Protein AF-A0A9J5WKT6-F1 (afdb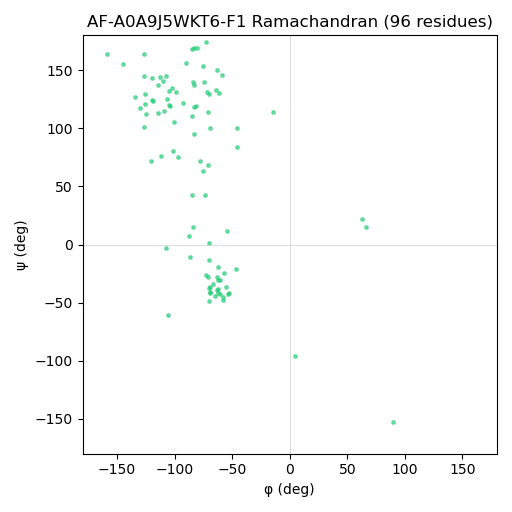_monomer)

Mean predicted aligned error: 12.15 Å

Sequence (98 aa):
MIRGKPSAEYRQMPRYIYMLNIVYPNSYIRMQKTEEDEFMYVFVALRPLIRGFDYCRPIVVVDGAHLGGAYKGTFVSASTLDEAEYLWKLQKEQKHPK

Structure (mmCIF, N/CA/C/O backbone):
data_AF-A0A9J5WKT6-F1
#
_entry.id   AF-A0A9J5WKT6-F1
#
loop_
_atom_site.group_PDB
_atom_site.id
_atom_site.type_symbol
_atom_site.label_atom_id
_atom_site.label_alt_id
_atom_site.label_comp_id
_atom_site.label_asym_id
_atom_site.label_entity_id
_atom_site.label_seq_id
_atom_site.pdbx_PDB_ins_code
_atom_site.Cartn_x
_atom_site.Cartn_y
_atom_site.Cartn_z
_atom_site.occupancy
_atom_site.B_iso_or_equiv
_atom_site.auth_seq_id
_atom_site.auth_comp_id
_atom_site.auth_asym_id
_atom_site.auth_atom_id
_atom_site.pdbx_PDB_model_num
ATOM 1 N N . MET A 1 1 ? -2.170 24.246 17.075 1.00 40.56 1 MET A N 1
ATOM 2 C CA . MET A 1 1 ? -2.824 22.979 17.469 1.00 40.56 1 MET A CA 1
ATOM 3 C C . MET A 1 1 ? -4.155 22.911 16.732 1.00 40.56 1 MET A C 1
ATOM 5 O O . MET A 1 1 ? -5.045 23.685 17.062 1.00 40.56 1 MET A O 1
ATOM 9 N N . ILE A 1 2 ? -4.262 22.111 15.666 1.00 39.69 2 ILE A N 1
ATOM 10 C CA . ILE A 1 2 ? -5.523 21.973 14.921 1.00 39.69 2 ILE A CA 1
ATOM 11 C C . ILE A 1 2 ? -6.483 21.179 15.817 1.00 39.69 2 ILE A C 1
ATOM 13 O O . ILE A 1 2 ? -6.201 20.043 16.180 1.00 39.69 2 ILE A O 1
ATOM 17 N N . ARG A 1 3 ? -7.567 21.822 16.266 1.00 46.31 3 ARG A N 1
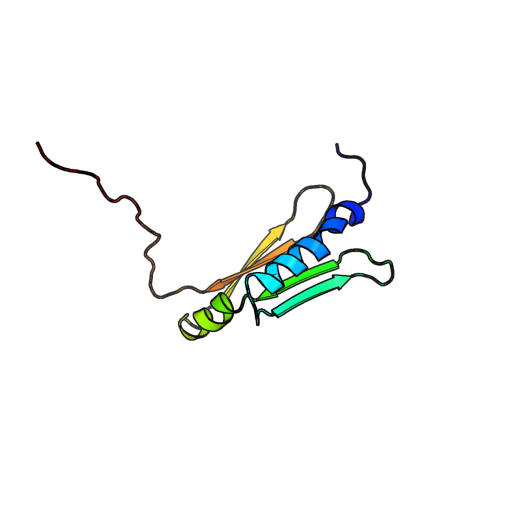ATOM 18 C CA . ARG A 1 3 ? -8.620 21.194 17.076 1.00 46.31 3 ARG A CA 1
ATOM 19 C C . ARG A 1 3 ? -9.593 20.476 16.140 1.00 46.31 3 ARG A C 1
ATOM 21 O O . ARG A 1 3 ? -10.521 21.094 15.631 1.00 46.31 3 ARG A O 1
ATOM 28 N N . GLY A 1 4 ? -9.380 19.182 15.929 1.00 53.47 4 GLY A N 1
ATOM 29 C CA . GLY A 1 4 ? -10.306 18.280 15.244 1.00 53.47 4 GLY A CA 1
ATOM 30 C C . GLY A 1 4 ? -10.254 16.892 15.879 1.00 53.47 4 GLY A C 1
ATOM 31 O O . GLY A 1 4 ? -9.260 16.545 16.513 1.00 53.47 4 GLY A O 1
ATOM 32 N N . LYS A 1 5 ? -11.329 16.103 15.755 1.00 59.59 5 LYS A N 1
ATOM 33 C CA . LYS A 1 5 ? -11.273 14.676 16.106 1.00 59.59 5 LYS A CA 1
ATOM 34 C C . LYS A 1 5 ? -10.291 13.984 15.166 1.00 59.59 5 LYS A C 1
ATOM 36 O O . LYS A 1 5 ? -10.508 14.163 13.967 1.00 59.59 5 LYS A O 1
ATOM 41 N N . PRO A 1 6 ? -9.371 13.144 15.689 1.00 59.69 6 PRO A N 1
ATOM 42 C CA . PRO A 1 6 ? -8.745 12.013 15.035 1.00 59.69 6 PRO A CA 1
ATOM 43 C C . PRO A 1 6 ? -9.134 11.855 13.581 1.00 59.69 6 PRO A C 1
ATOM 45 O O . PRO A 1 6 ? -8.713 12.582 12.682 1.00 59.69 6 PRO A O 1
ATOM 48 N N . SER A 1 7 ? -10.134 10.982 13.469 1.00 61.03 7 SER A N 1
ATOM 49 C CA . SER A 1 7 ? -10.843 10.453 12.311 1.00 61.03 7 SER A CA 1
ATOM 50 C C . SER A 1 7 ? -11.296 11.464 11.252 1.00 61.03 7 SER A C 1
ATOM 52 O O . SER A 1 7 ? -11.496 11.079 10.100 1.00 61.03 7 SER A O 1
ATOM 54 N N . ALA A 1 8 ? -11.425 12.756 11.567 1.00 64.69 8 ALA A N 1
ATOM 55 C CA . ALA A 1 8 ? -11.855 13.757 10.593 1.00 64.69 8 ALA A CA 1
ATOM 56 C C . ALA A 1 8 ? -10.789 14.058 9.524 1.00 64.69 8 ALA A C 1
ATOM 58 O O . ALA A 1 8 ? -11.149 14.420 8.402 1.00 64.69 8 ALA A O 1
ATOM 59 N N . GLU A 1 9 ? -9.499 13.898 9.836 1.00 69.81 9 GLU A N 1
ATOM 60 C CA . GLU A 1 9 ? -8.410 14.253 8.909 1.00 69.81 9 GLU A CA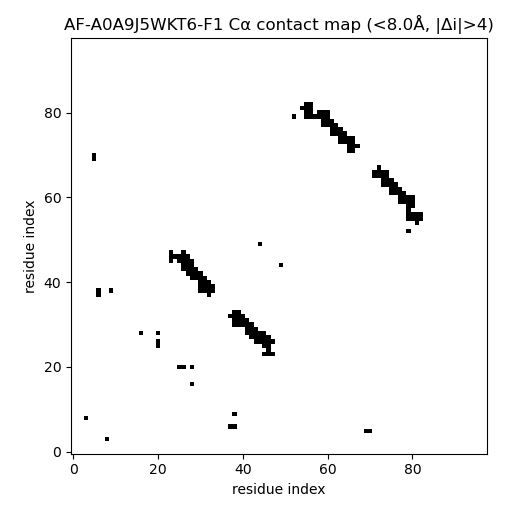 1
ATOM 61 C C . GLU A 1 9 ? -8.287 13.268 7.729 1.00 69.81 9 GLU A C 1
ATOM 63 O O . GLU A 1 9 ? -7.911 13.673 6.631 1.00 69.81 9 GLU A O 1
ATOM 68 N N . TYR A 1 10 ? -8.712 12.006 7.889 1.00 77.12 10 TYR A N 1
ATOM 69 C CA . TYR A 1 10 ? -8.747 11.026 6.793 1.00 77.12 10 TYR A CA 1
ATOM 70 C C . TYR A 1 10 ? -10.043 11.049 5.970 1.00 77.12 10 TYR A C 1
ATOM 72 O O . TYR A 1 10 ? -10.207 10.230 5.066 1.00 77.12 10 TYR A O 1
ATOM 80 N N . ARG A 1 11 ? -10.952 12.012 6.186 1.00 78.75 11 ARG A N 1
ATOM 81 C CA . ARG A 1 11 ? -12.195 12.133 5.392 1.00 78.75 11 ARG A CA 1
ATOM 82 C C . ARG A 1 11 ? -11.961 12.276 3.888 1.00 78.75 11 ARG A C 1
ATOM 84 O O . ARG A 1 11 ? -12.836 11.924 3.105 1.00 78.75 11 ARG A O 1
ATOM 91 N N . GLN A 1 12 ? -10.793 12.773 3.478 1.00 82.88 12 GLN A N 1
ATOM 92 C CA . GLN A 1 12 ? -10.426 12.911 2.065 1.00 82.88 12 GLN A CA 1
ATOM 93 C C . GLN A 1 12 ? -9.783 11.648 1.469 1.00 82.88 12 GLN A C 1
ATOM 95 O O . GLN A 1 12 ? -9.653 11.559 0.249 1.00 82.88 12 GLN A O 1
ATOM 100 N N . MET A 1 13 ? -9.418 10.647 2.282 1.00 86.69 13 MET A N 1
ATOM 101 C CA . MET A 1 13 ? -8.783 9.408 1.802 1.00 86.69 13 MET A CA 1
ATOM 102 C C . MET A 1 13 ? -9.560 8.688 0.695 1.00 86.69 13 MET A C 1
ATOM 104 O O . MET A 1 13 ? -8.926 8.297 -0.287 1.00 86.69 13 MET A O 1
ATOM 108 N N . PRO A 1 14 ? -10.902 8.557 0.756 1.00 88.75 14 PRO A N 1
ATOM 109 C CA . PRO A 1 14 ? -11.661 7.939 -0.329 1.00 88.75 14 PRO A CA 1
ATOM 110 C C . PRO A 1 14 ? -11.415 8.608 -1.687 1.00 88.75 14 PRO A C 1
ATOM 112 O O . PRO A 1 14 ? -11.313 7.927 -2.704 1.00 88.75 14 PRO A O 1
ATOM 115 N N . ARG A 1 15 ? -11.244 9.937 -1.708 1.00 90.56 15 ARG A N 1
ATOM 116 C CA . ARG A 1 15 ? -10.969 10.693 -2.935 1.00 90.56 15 ARG A CA 1
ATOM 117 C C . ARG A 1 15 ? -9.572 10.404 -3.483 1.00 90.56 15 ARG A C 1
ATOM 119 O O . ARG A 1 15 ? -9.420 10.243 -4.691 1.00 90.56 15 ARG A O 1
ATOM 126 N N . TYR A 1 16 ? -8.564 10.297 -2.618 1.00 89.69 16 TYR A N 1
ATOM 127 C CA . TYR A 1 16 ? -7.213 9.908 -3.035 1.00 89.69 16 TYR A CA 1
ATOM 128 C C . TYR A 1 16 ? -7.173 8.479 -3.574 1.00 89.69 16 TYR A C 1
ATOM 130 O O . TYR A 1 16 ? -6.605 8.246 -4.637 1.00 89.69 16 TYR A O 1
ATOM 138 N N . ILE A 1 17 ? -7.832 7.537 -2.895 1.00 92.50 17 ILE A N 1
ATOM 139 C CA . ILE A 1 17 ? -7.942 6.143 -3.346 1.00 92.50 17 ILE A CA 1
ATOM 140 C C . ILE A 1 17 ? -8.639 6.068 -4.704 1.00 92.50 17 ILE A C 1
ATOM 142 O O . ILE A 1 17 ? -8.188 5.338 -5.584 1.00 92.50 17 ILE A O 1
ATOM 146 N N . TYR A 1 18 ? -9.709 6.839 -4.901 1.00 93.62 18 TYR A N 1
ATOM 147 C CA . TYR A 1 18 ? -10.389 6.927 -6.190 1.00 93.62 18 TYR A CA 1
ATOM 148 C C . TYR A 1 18 ? -9.438 7.389 -7.304 1.00 93.62 18 TYR A C 1
ATOM 150 O O . TYR A 1 18 ? -9.339 6.732 -8.338 1.00 93.62 18 TYR A O 1
ATOM 158 N N . MET A 1 19 ? -8.668 8.457 -7.072 1.00 95.44 19 MET A N 1
ATOM 159 C CA . MET A 1 19 ? -7.674 8.921 -8.046 1.00 95.44 19 MET A CA 1
ATOM 160 C C . MET A 1 19 ? -6.579 7.880 -8.304 1.00 95.44 19 MET A C 1
ATOM 162 O O . MET A 1 19 ? -6.217 7.659 -9.456 1.00 95.44 19 MET A O 1
ATOM 166 N N . LEU A 1 20 ? -6.080 7.200 -7.268 1.00 92.75 20 LEU A N 1
ATOM 167 C CA . LEU A 1 20 ? -5.067 6.153 -7.428 1.00 92.75 20 LEU A CA 1
ATOM 168 C C . LEU A 1 20 ? -5.575 4.978 -8.268 1.00 92.75 20 LEU A C 1
ATOM 170 O O . LEU A 1 20 ? -4.821 4.459 -9.087 1.00 92.75 20 LEU A O 1
ATOM 174 N N . ASN A 1 21 ? -6.841 4.586 -8.111 1.00 93.69 21 ASN A N 1
ATOM 175 C CA . ASN A 1 21 ? -7.444 3.531 -8.927 1.00 93.69 21 ASN A CA 1
ATOM 176 C C . ASN A 1 21 ? -7.577 3.934 -10.403 1.00 93.69 21 ASN A C 1
ATOM 178 O O . ASN A 1 21 ? -7.424 3.083 -11.276 1.00 93.69 21 ASN A O 1
ATOM 182 N N . ILE A 1 22 ? -7.821 5.218 -10.687 1.00 95.06 22 ILE A N 1
ATOM 183 C CA . ILE A 1 22 ? -7.846 5.743 -12.060 1.00 95.06 22 ILE A CA 1
ATOM 184 C C . ILE A 1 22 ? -6.442 5.756 -12.666 1.00 95.06 22 ILE A C 1
ATOM 186 O O . ILE A 1 22 ? -6.255 5.306 -13.793 1.00 95.06 22 ILE A O 1
ATOM 190 N N . VAL A 1 23 ? -5.459 6.290 -11.935 1.00 96.12 23 VAL A N 1
ATOM 191 C CA . VAL A 1 23 ? -4.088 6.469 -12.441 1.00 96.12 23 VAL A CA 1
ATOM 192 C C . VAL A 1 23 ? -3.369 5.129 -12.596 1.00 96.12 23 VAL A C 1
ATOM 194 O O . VAL A 1 23 ? -2.623 4.935 -13.553 1.00 96.12 23 VAL A O 1
ATOM 197 N N . TYR A 1 24 ? -3.605 4.190 -11.678 1.00 94.38 24 TYR A N 1
ATOM 198 C CA . TYR A 1 24 ? -2.950 2.887 -11.660 1.00 94.38 24 TYR A CA 1
ATOM 199 C C . TYR A 1 24 ? -3.976 1.753 -11.756 1.00 94.38 24 TYR A C 1
ATOM 201 O O . TYR A 1 24 ? -4.193 1.031 -10.772 1.00 94.38 24 TYR A O 1
ATOM 209 N N . PRO A 1 25 ? -4.594 1.547 -12.931 1.00 93.69 25 PRO A N 1
ATOM 210 C CA . PRO A 1 25 ? -5.564 0.478 -13.113 1.00 93.69 25 PRO A CA 1
ATOM 211 C C . PRO A 1 25 ? -4.930 -0.890 -12.821 1.00 93.69 25 PRO A C 1
ATOM 213 O O . PRO A 1 25 ? -3.757 -1.134 -13.118 1.00 93.69 25 PRO A O 1
ATOM 216 N N . ASN A 1 26 ? -5.725 -1.805 -12.261 1.00 94.38 26 ASN A N 1
ATOM 217 C CA . ASN A 1 26 ? -5.303 -3.141 -11.809 1.00 94.38 26 ASN A CA 1
ATOM 218 C C . ASN A 1 26 ? -4.329 -3.153 -10.616 1.00 94.38 26 ASN A C 1
ATOM 220 O O . ASN A 1 26 ? -3.691 -4.174 -10.353 1.00 94.38 26 ASN A O 1
ATOM 224 N N . SER A 1 27 ? -4.184 -2.034 -9.907 1.00 93.19 27 SER A N 1
ATOM 225 C CA . SER A 1 27 ? -3.535 -2.010 -8.592 1.00 93.19 27 SER A CA 1
ATOM 226 C C . SER A 1 27 ? -4.459 -2.592 -7.530 1.00 93.19 27 SER A C 1
ATOM 228 O O . SER A 1 27 ? -5.680 -2.524 -7.659 1.00 93.19 27 SER A O 1
ATOM 230 N N . TYR A 1 28 ? -3.887 -3.125 -6.455 1.00 93.94 28 TYR A N 1
ATOM 231 C CA . TYR A 1 28 ? -4.651 -3.580 -5.303 1.00 93.94 28 TYR A CA 1
ATOM 232 C C . TYR A 1 28 ? -4.592 -2.519 -4.204 1.00 93.94 28 TYR A C 1
ATOM 234 O O . TYR A 1 28 ? -3.563 -2.326 -3.556 1.00 93.94 28 TYR A O 1
ATOM 242 N N . ILE A 1 29 ? -5.695 -1.794 -4.026 1.00 93.81 29 ILE A N 1
ATOM 243 C CA . ILE A 1 29 ? -5.820 -0.720 -3.040 1.00 93.81 29 ILE A CA 1
ATOM 244 C C . ILE A 1 29 ? -7.040 -1.011 -2.175 1.00 93.81 29 ILE A C 1
ATOM 246 O O . ILE A 1 29 ? -8.154 -1.103 -2.687 1.00 93.81 29 ILE A O 1
ATOM 250 N N . ARG A 1 30 ? -6.844 -1.150 -0.862 1.00 91.94 30 ARG A N 1
ATOM 251 C CA . ARG A 1 30 ? -7.919 -1.474 0.084 1.00 91.94 30 ARG A CA 1
ATOM 252 C C . ARG A 1 30 ? -7.836 -0.583 1.311 1.00 91.94 30 ARG A C 1
ATOM 254 O O . ARG A 1 30 ? -6.807 -0.536 1.973 1.00 91.94 30 ARG A O 1
ATOM 261 N N . MET A 1 31 ? -8.939 0.081 1.635 1.00 90.38 31 MET A N 1
ATOM 262 C 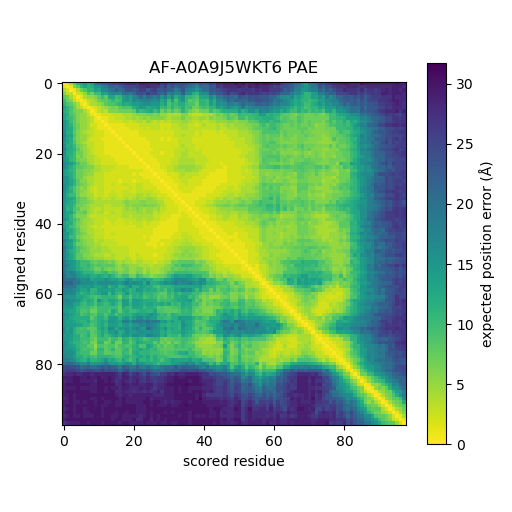CA . MET A 1 31 ? -9.101 0.812 2.890 1.00 90.38 31 MET A CA 1
ATOM 263 C C . MET A 1 31 ? -9.952 -0.010 3.849 1.00 90.38 31 MET A C 1
ATOM 265 O O . MET A 1 31 ? -10.998 -0.520 3.447 1.00 90.38 31 MET A O 1
ATOM 269 N N . GLN A 1 32 ? -9.521 -0.107 5.103 1.00 89.19 32 GLN A N 1
ATOM 270 C CA . GLN A 1 32 ? -10.339 -0.635 6.187 1.00 89.19 32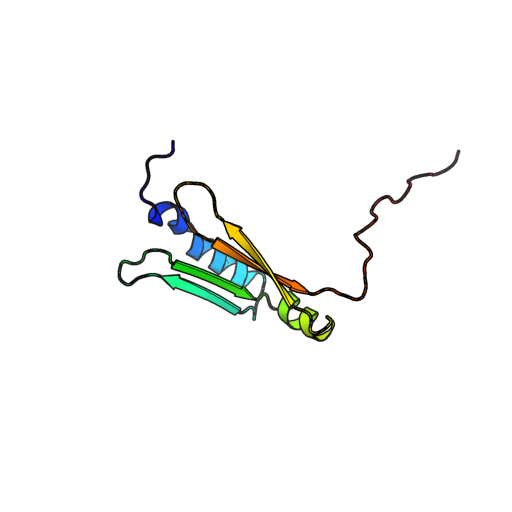 GLN A CA 1
ATOM 271 C C . GLN A 1 32 ? -10.731 0.491 7.143 1.00 89.19 32 GLN A C 1
ATOM 273 O O . GLN A 1 32 ? -9.933 1.382 7.455 1.00 89.19 32 GLN A O 1
ATOM 278 N N . LYS A 1 33 ? -11.977 0.417 7.604 1.00 87.75 33 LYS A N 1
ATOM 279 C CA . LYS A 1 33 ? -12.551 1.288 8.621 1.00 87.75 33 LYS A CA 1
ATOM 280 C C . LYS A 1 33 ? -13.150 0.463 9.762 1.00 87.75 33 LYS A C 1
ATOM 282 O O . LYS A 1 33 ? -13.366 -0.738 9.584 1.00 87.75 33 LYS A O 1
ATOM 287 N N . THR A 1 34 ? -13.401 1.106 10.897 1.00 87.12 34 THR A N 1
ATOM 288 C CA . THR A 1 34 ? -14.197 0.550 12.000 1.00 87.12 34 THR A CA 1
ATOM 289 C C . THR A 1 34 ? -15.685 0.513 11.640 1.00 87.12 34 THR A C 1
ATOM 291 O O . THR A 1 34 ? -16.095 1.031 10.597 1.00 87.12 34 THR A O 1
ATOM 294 N N . GLU A 1 35 ? -16.504 -0.079 12.510 1.00 89.75 35 GLU A N 1
ATOM 295 C CA . GLU A 1 35 ? -17.967 -0.071 12.373 1.00 89.75 35 GLU A CA 1
ATOM 296 C C . GLU A 1 35 ? -18.544 1.355 12.463 1.00 89.75 35 GLU A C 1
ATOM 298 O O . GLU A 1 35 ? -19.538 1.671 11.814 1.00 89.75 35 GLU A O 1
ATOM 303 N N . GLU A 1 36 ? -17.862 2.253 13.177 1.00 87.81 36 GLU A N 1
ATOM 304 C CA . GLU A 1 36 ? -18.188 3.677 13.313 1.00 87.81 36 GLU A CA 1
ATOM 305 C C . GLU A 1 36 ? -17.646 4.553 12.162 1.00 87.81 36 GLU A C 1
ATOM 307 O O . GLU A 1 36 ? -17.605 5.779 12.279 1.00 87.81 36 GLU A O 1
ATOM 312 N N . ASP A 1 37 ? -17.229 3.945 11.045 1.00 83.12 37 ASP A N 1
ATOM 313 C CA . ASP A 1 37 ? -16.648 4.609 9.865 1.00 83.12 37 ASP A CA 1
ATOM 314 C C . ASP A 1 37 ? -15.314 5.339 10.137 1.00 83.12 37 ASP A C 1
ATOM 316 O O . ASP A 1 37 ? -14.892 6.212 9.369 1.00 83.12 37 ASP A O 1
ATOM 320 N N . GLU A 1 38 ? -14.596 4.969 11.201 1.00 82.25 38 GLU A N 1
ATOM 321 C CA . GLU A 1 38 ? -13.287 5.548 11.500 1.00 82.25 38 GLU A CA 1
ATOM 322 C C . GLU A 1 38 ? -12.173 4.847 10.722 1.00 82.25 38 GLU A C 1
ATOM 324 O O . GLU A 1 38 ? -12.159 3.631 10.558 1.00 82.25 38 GLU A O 1
ATOM 329 N N . PHE A 1 39 ? -11.211 5.619 10.221 1.00 82.25 39 PHE A N 1
ATOM 330 C CA . PHE A 1 39 ? -10.070 5.079 9.487 1.00 82.25 39 PHE A CA 1
ATOM 331 C C . PHE A 1 39 ? -9.228 4.143 10.367 1.00 82.25 39 PHE A C 1
ATOM 333 O O . PHE A 1 39 ? -8.804 4.540 11.451 1.00 82.25 39 PHE A O 1
ATOM 340 N N . MET A 1 40 ? -8.914 2.946 9.860 1.00 84.69 40 MET A N 1
ATOM 341 C CA . MET A 1 40 ? -7.944 2.042 10.487 1.00 84.69 40 MET A CA 1
ATOM 342 C C . MET A 1 40 ? -6.633 2.013 9.704 1.00 84.69 40 MET A C 1
ATOM 344 O O . MET A 1 40 ? -5.584 2.369 10.233 1.00 84.69 40 MET A O 1
ATOM 348 N N . TYR A 1 41 ? -6.688 1.600 8.437 1.00 85.06 41 TYR A N 1
ATOM 349 C CA . TYR A 1 41 ? -5.509 1.526 7.579 1.00 85.06 41 TYR A CA 1
ATOM 350 C C . TYR A 1 41 ? -5.881 1.538 6.093 1.00 85.06 41 TYR A C 1
ATOM 352 O O . TYR A 1 41 ? -7.021 1.269 5.702 1.00 85.06 41 TYR A O 1
ATOM 360 N N . VAL A 1 42 ? -4.881 1.806 5.252 1.00 88.44 42 VAL A N 1
ATOM 361 C CA . VAL A 1 42 ? -4.948 1.616 3.800 1.00 88.44 42 VAL A CA 1
ATOM 362 C C . VAL A 1 42 ? -3.781 0.743 3.373 1.00 88.44 42 VAL A C 1
ATOM 364 O O . VAL A 1 42 ? -2.634 1.023 3.705 1.00 88.44 42 VAL A O 1
ATOM 367 N N . PHE A 1 43 ? -4.087 -0.301 2.616 1.00 89.69 43 PHE A N 1
ATOM 368 C CA . PHE A 1 43 ? -3.113 -1.124 1.923 1.00 89.69 43 PHE A CA 1
ATOM 369 C C . PHE A 1 43 ? -3.036 -0.686 0.459 1.00 89.69 43 PHE A C 1
ATOM 371 O O . PHE A 1 43 ? -4.072 -0.559 -0.199 1.00 89.69 43 PHE A O 1
ATOM 378 N N . VAL A 1 44 ? -1.821 -0.471 -0.048 1.00 89.81 44 VAL A N 1
ATOM 379 C CA . VAL A 1 44 ? -1.567 -0.053 -1.433 1.00 89.81 44 VAL A CA 1
ATOM 380 C C . VAL A 1 44 ? -0.504 -0.958 -2.043 1.00 89.81 44 VAL A C 1
ATOM 382 O O . VAL A 1 44 ? 0.643 -0.948 -1.612 1.00 89.81 44 VAL A O 1
ATOM 385 N N . ALA A 1 45 ? -0.869 -1.687 -3.092 1.00 90.69 45 ALA A N 1
ATOM 386 C CA . ALA A 1 45 ? 0.056 -2.406 -3.956 1.00 90.69 45 ALA A CA 1
ATOM 387 C C . ALA A 1 45 ? -0.208 -1.996 -5.409 1.00 90.69 45 ALA A C 1
ATOM 389 O O . ALA A 1 45 ? -1.173 -2.431 -6.042 1.00 90.69 45 ALA A O 1
ATOM 390 N N . LEU A 1 46 ? 0.632 -1.101 -5.931 1.00 90.75 46 LEU A N 1
ATOM 391 C CA . LEU A 1 46 ? 0.463 -0.565 -7.279 1.00 90.75 46 LEU A CA 1
ATOM 392 C C . LEU A 1 46 ? 0.859 -1.602 -8.330 1.00 90.75 46 LEU A C 1
ATOM 394 O O . LEU A 1 46 ? 1.876 -2.277 -8.190 1.00 90.75 46 LEU A O 1
ATOM 398 N N . ARG A 1 47 ? 0.099 -1.694 -9.425 1.00 89.88 47 ARG A N 1
ATOM 399 C CA . ARG A 1 47 ? 0.356 -2.654 -10.510 1.00 89.88 47 ARG A CA 1
ATOM 400 C C . ARG A 1 47 ? 1.789 -2.594 -11.065 1.00 89.88 47 ARG A C 1
ATOM 402 O O . ARG A 1 47 ? 2.347 -3.669 -11.290 1.00 89.88 47 ARG A O 1
ATOM 409 N N . PRO A 1 48 ? 2.407 -1.412 -11.270 1.00 87.25 48 PRO A N 1
ATOM 410 C CA . PRO A 1 48 ? 3.806 -1.335 -11.686 1.00 87.25 48 PRO A CA 1
ATOM 411 C C . PRO A 1 48 ? 4.772 -1.918 -10.650 1.00 87.25 48 PRO A C 1
ATOM 413 O O . PRO A 1 48 ? 5.701 -2.617 -11.033 1.00 87.25 48 PRO A O 1
ATOM 416 N N . LEU A 1 49 ? 4.524 -1.696 -9.354 1.00 85.62 49 LEU A N 1
ATOM 417 C CA . LEU A 1 49 ? 5.359 -2.231 -8.273 1.00 85.62 49 LEU A CA 1
ATOM 418 C C . LEU A 1 49 ? 5.215 -3.752 -8.152 1.00 85.62 49 LEU A C 1
ATOM 420 O O . LEU A 1 49 ? 6.216 -4.446 -8.038 1.00 85.62 49 LEU A O 1
ATOM 424 N N . ILE A 1 50 ? 3.988 -4.274 -8.263 1.00 87.69 50 ILE A N 1
ATOM 425 C CA . ILE A 1 50 ? 3.726 -5.723 -8.279 1.00 87.69 50 ILE A CA 1
ATOM 426 C C . ILE A 1 50 ? 4.495 -6.394 -9.424 1.00 87.69 50 ILE A C 1
ATOM 428 O O . ILE A 1 50 ? 5.125 -7.418 -9.210 1.00 87.69 50 ILE A O 1
ATOM 432 N N . ARG A 1 51 ? 4.469 -5.808 -10.629 1.00 87.62 51 ARG A N 1
ATOM 433 C CA . ARG A 1 51 ? 5.226 -6.328 -11.782 1.00 87.62 51 ARG A CA 1
ATOM 434 C C . ARG A 1 51 ? 6.735 -6.169 -11.623 1.00 87.62 51 ARG A C 1
ATOM 436 O O . ARG A 1 51 ? 7.478 -7.024 -12.076 1.00 87.62 51 ARG A O 1
ATOM 443 N N . GLY A 1 52 ? 7.187 -5.073 -11.017 1.00 83.88 52 GLY A N 1
ATOM 444 C CA . GLY A 1 52 ? 8.605 -4.849 -10.732 1.00 83.88 52 GLY A CA 1
ATOM 445 C C . GLY A 1 52 ? 9.177 -5.904 -9.787 1.00 83.88 52 GLY A C 1
ATOM 446 O O . GLY A 1 52 ? 10.332 -6.284 -9.931 1.00 83.88 52 GLY A O 1
ATOM 447 N N . PHE A 1 53 ? 8.343 -6.433 -8.889 1.00 80.75 53 PHE A N 1
ATOM 448 C CA . PHE A 1 53 ? 8.728 -7.447 -7.913 1.00 80.75 53 PHE A CA 1
ATOM 449 C C . PHE A 1 53 ? 9.226 -8.753 -8.543 1.00 80.75 53 PHE A C 1
ATOM 451 O O . PHE A 1 53 ? 10.118 -9.381 -7.983 1.00 80.75 53 PHE A O 1
ATOM 458 N N . ASP A 1 54 ? 8.719 -9.120 -9.726 1.00 82.44 54 ASP A N 1
ATOM 459 C CA . ASP A 1 54 ? 9.189 -10.293 -10.482 1.00 82.44 54 ASP A CA 1
ATOM 460 C C . ASP A 1 54 ? 10.672 -10.176 -10.890 1.00 82.44 54 ASP A C 1
ATOM 462 O O . ASP A 1 54 ? 11.318 -11.176 -11.201 1.00 82.44 54 ASP A O 1
ATOM 466 N N . TYR A 1 55 ? 11.220 -8.957 -10.882 1.00 81.31 55 TYR A N 1
ATOM 467 C CA . TYR A 1 55 ? 12.602 -8.646 -11.252 1.00 81.31 55 TYR A CA 1
ATOM 468 C C . TYR A 1 55 ? 13.485 -8.286 -10.049 1.00 81.31 55 TYR A C 1
ATOM 470 O O . TYR A 1 55 ? 14.682 -8.050 -10.212 1.00 81.31 55 TYR A O 1
ATOM 478 N N . CYS A 1 56 ? 12.918 -8.224 -8.844 1.00 75.06 56 CYS A N 1
ATOM 479 C CA . CYS A 1 56 ? 13.662 -7.938 -7.624 1.00 75.06 56 CYS A CA 1
ATOM 480 C C . CYS A 1 56 ? 14.178 -9.230 -6.982 1.00 75.06 56 CYS A C 1
ATOM 482 O O . CYS A 1 56 ? 13.618 -10.313 -7.163 1.00 75.06 56 CYS A O 1
ATOM 484 N N . ARG A 1 57 ? 15.242 -9.130 -6.175 1.00 72.38 57 ARG A N 1
ATOM 485 C CA . ARG A 1 57 ? 15.642 -10.257 -5.323 1.00 72.38 57 ARG A CA 1
ATOM 486 C C . ARG A 1 57 ? 14.516 -10.550 -4.323 1.00 72.38 57 ARG A C 1
ATOM 488 O O . ARG A 1 57 ? 13.847 -9.610 -3.888 1.00 72.38 57 ARG A O 1
ATOM 495 N N . PRO A 1 58 ? 14.337 -11.808 -3.880 1.00 71.12 58 PRO A N 1
ATOM 496 C CA . PRO A 1 58 ? 13.336 -12.186 -2.878 1.00 71.12 58 PRO A CA 1
ATOM 497 C C . PRO A 1 58 ? 13.740 -11.727 -1.460 1.00 71.12 58 PRO A C 1
ATOM 499 O O . PRO A 1 58 ? 13.643 -12.477 -0.493 1.00 71.12 58 PRO A O 1
ATOM 502 N N . ILE A 1 59 ? 14.246 -10.499 -1.335 1.00 72.31 59 ILE A N 1
ATOM 503 C CA . ILE A 1 59 ? 14.612 -9.846 -0.085 1.00 72.31 59 ILE A CA 1
ATOM 504 C C . ILE A 1 59 ? 13.662 -8.672 0.082 1.00 72.31 59 ILE A C 1
ATOM 506 O O . ILE A 1 59 ? 13.718 -7.709 -0.680 1.00 72.31 59 ILE A O 1
ATOM 510 N N . VAL A 1 60 ? 12.805 -8.758 1.094 1.00 77.06 60 VAL A N 1
ATOM 511 C CA . VAL A 1 60 ? 11.859 -7.702 1.454 1.00 77.06 60 VAL A CA 1
ATOM 512 C C . VAL A 1 60 ? 12.319 -7.078 2.758 1.00 77.06 60 VAL A C 1
ATOM 514 O O . VAL A 1 60 ? 12.339 -7.738 3.794 1.00 77.06 60 VAL A O 1
ATOM 517 N N . VAL A 1 61 ? 12.691 -5.805 2.706 1.00 76.94 61 VAL A N 1
ATOM 518 C CA . VAL A 1 61 ? 12.973 -4.991 3.886 1.00 76.94 61 VAL A CA 1
ATOM 519 C C . VAL A 1 61 ? 11.687 -4.282 4.273 1.00 76.94 61 VAL A C 1
ATOM 521 O O . VAL A 1 61 ? 11.116 -3.553 3.465 1.00 76.94 61 VAL A O 1
ATOM 524 N N . VAL A 1 62 ? 11.229 -4.505 5.501 1.00 80.88 62 VAL A N 1
ATOM 525 C CA . VAL A 1 62 ? 10.055 -3.834 6.061 1.00 80.88 62 VAL A CA 1
ATOM 526 C C . VAL A 1 62 ? 10.533 -2.787 7.058 1.00 80.88 62 VAL A C 1
ATOM 528 O O . VAL A 1 62 ? 11.191 -3.135 8.035 1.00 80.88 62 VAL A O 1
ATOM 531 N N . ASP A 1 63 ? 10.197 -1.524 6.810 1.00 81.12 63 ASP A N 1
ATOM 532 C CA . ASP A 1 63 ? 10.447 -0.415 7.731 1.00 81.12 63 ASP A CA 1
ATOM 533 C C . ASP A 1 63 ? 9.129 0.143 8.276 1.00 81.12 63 ASP A C 1
ATOM 535 O O . ASP A 1 63 ? 8.112 0.187 7.574 1.00 81.12 63 ASP A O 1
ATOM 539 N N . GLY A 1 64 ? 9.152 0.553 9.542 1.00 83.88 64 GLY A N 1
ATOM 540 C CA . GLY A 1 64 ? 8.003 1.065 10.276 1.00 83.88 64 GLY A CA 1
ATOM 541 C C . GLY A 1 64 ? 8.295 2.441 10.861 1.00 83.88 64 GLY A C 1
ATOM 542 O O . GLY A 1 64 ? 9.059 2.567 11.814 1.00 83.88 64 GLY A O 1
ATOM 543 N N . ALA A 1 65 ? 7.619 3.470 10.355 1.00 82.50 65 ALA A N 1
ATOM 544 C CA . ALA A 1 65 ? 7.711 4.831 10.869 1.00 82.50 65 ALA A CA 1
ATOM 545 C C . ALA A 1 65 ? 6.456 5.193 11.672 1.00 82.50 65 ALA A C 1
ATOM 547 O O . ALA A 1 65 ? 5.328 5.004 11.214 1.00 82.50 65 ALA A O 1
ATOM 5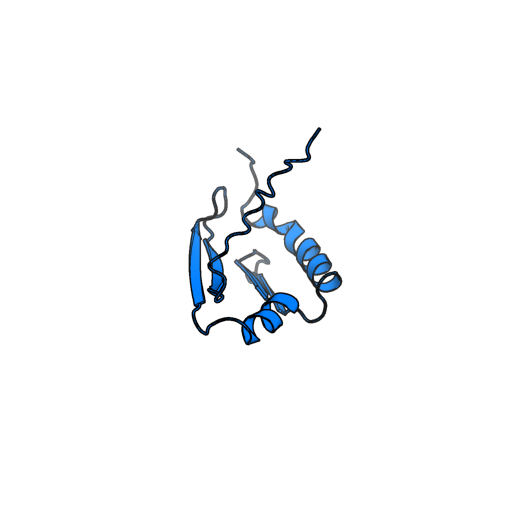48 N N . HIS A 1 66 ? 6.628 5.751 12.872 1.00 78.00 66 HIS A N 1
ATOM 549 C CA . HIS A 1 66 ? 5.498 6.298 13.623 1.00 78.00 66 HIS A CA 1
ATOM 550 C C . HIS A 1 66 ? 4.984 7.566 12.938 1.00 78.00 66 HIS A C 1
ATOM 552 O O . HIS A 1 66 ? 5.752 8.482 12.641 1.00 78.00 66 HIS A O 1
ATOM 558 N N . LEU A 1 67 ? 3.675 7.626 12.709 1.00 73.81 67 LEU A N 1
ATOM 559 C CA . LEU A 1 67 ? 3.022 8.837 12.239 1.00 73.81 67 LEU A CA 1
ATOM 560 C C . LEU A 1 67 ? 2.996 9.855 13.385 1.00 73.81 67 LEU A C 1
ATOM 562 O O . LEU A 1 67 ? 2.646 9.534 14.520 1.00 73.81 67 LEU A O 1
ATOM 566 N N . GLY A 1 68 ? 3.413 11.084 13.090 1.00 67.56 68 GLY A N 1
ATOM 567 C CA . GLY A 1 68 ? 3.311 12.201 14.025 1.00 67.56 68 GLY A CA 1
ATOM 568 C C . GLY A 1 68 ? 1.907 12.814 14.042 1.00 67.56 68 GLY A C 1
ATOM 569 O O . GLY A 1 68 ? 1.087 12.573 13.159 1.00 67.56 68 GLY A O 1
ATOM 570 N N . GLY A 1 69 ? 1.649 13.681 15.022 1.00 65.56 69 GLY A N 1
ATOM 571 C CA . GLY A 1 69 ? 0.399 14.439 15.112 1.00 65.56 69 GLY A CA 1
ATOM 572 C C . GLY A 1 69 ? -0.702 13.720 15.895 1.00 65.56 69 GLY A C 1
ATOM 573 O O . GLY A 1 69 ? -0.429 12.963 16.824 1.00 65.56 69 GLY A O 1
ATOM 574 N N . ALA A 1 70 ? -1.963 14.013 15.572 1.00 63.31 70 ALA A N 1
ATOM 575 C CA . ALA A 1 70 ? -3.121 13.516 16.320 1.00 63.31 70 ALA A CA 1
ATOM 576 C C . ALA A 1 70 ? -3.363 12.000 16.149 1.00 63.31 70 ALA A C 1
ATOM 578 O O . ALA A 1 70 ? -4.114 11.403 16.921 1.00 63.31 70 ALA A O 1
ATOM 579 N N . TYR A 1 71 ? -2.701 11.376 15.171 1.00 64.06 71 TYR A N 1
ATOM 580 C CA . TYR A 1 71 ? -2.784 9.950 14.889 1.00 64.06 71 TYR A CA 1
ATOM 581 C C . TYR A 1 71 ? -1.545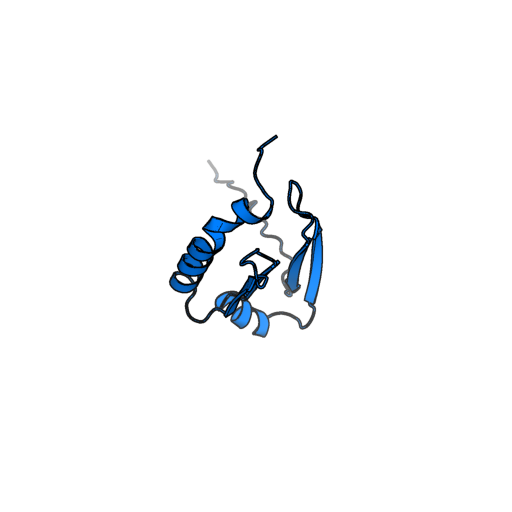 9.218 15.375 1.00 64.06 71 TYR A C 1
ATOM 583 O O . TYR A 1 71 ? -0.448 9.427 14.874 1.00 64.06 71 TYR A O 1
ATOM 591 N N . LYS A 1 72 ? -1.743 8.279 16.299 1.00 68.69 72 LYS A N 1
ATOM 592 C CA . LYS A 1 72 ? -0.705 7.359 16.783 1.00 68.69 72 LYS A CA 1
ATOM 593 C C . LYS A 1 72 ? -0.571 6.125 15.878 1.00 68.69 72 LYS A C 1
ATOM 595 O O . LYS A 1 72 ? -0.531 5.003 16.370 1.00 68.69 72 LYS A O 1
ATOM 600 N N . GLY A 1 73 ? -0.610 6.326 14.563 1.00 71.56 73 GLY A N 1
ATOM 601 C CA . GLY A 1 73 ? -0.508 5.237 13.590 1.00 71.56 73 GLY A CA 1
ATOM 602 C C . GLY A 1 73 ? 0.942 4.865 13.276 1.00 71.56 73 GLY A C 1
ATOM 603 O O . GLY A 1 73 ? 1.870 5.611 13.588 1.00 71.56 73 GLY A O 1
ATOM 604 N N . THR A 1 74 ? 1.132 3.736 12.600 1.00 79.81 74 THR A N 1
ATOM 605 C CA . THR A 1 74 ? 2.430 3.314 12.059 1.00 79.81 74 THR A CA 1
ATOM 606 C C . THR A 1 74 ? 2.313 3.211 10.546 1.00 79.81 74 THR A C 1
ATOM 608 O O . THR A 1 74 ? 1.453 2.500 10.030 1.00 79.81 74 THR A O 1
ATOM 611 N N . PHE A 1 75 ? 3.166 3.933 9.828 1.00 79.75 75 PHE A N 1
ATOM 612 C CA . PHE A 1 75 ? 3.363 3.734 8.403 1.00 79.75 75 PHE A CA 1
ATOM 613 C C . PHE A 1 75 ? 4.347 2.587 8.210 1.00 79.75 75 PHE A C 1
ATOM 615 O O . PHE A 1 75 ? 5.489 2.672 8.653 1.00 79.75 75 PHE A O 1
ATOM 622 N N . VAL A 1 76 ? 3.892 1.517 7.567 1.00 81.88 76 VAL A N 1
ATOM 623 C CA . VAL A 1 76 ? 4.728 0.363 7.237 1.00 81.88 76 VAL A CA 1
ATOM 624 C C . VAL A 1 76 ? 4.997 0.388 5.740 1.00 81.88 76 VAL A C 1
ATOM 626 O O . VAL A 1 76 ? 4.059 0.426 4.943 1.00 81.88 76 VAL A O 1
ATOM 629 N N . SER A 1 77 ? 6.271 0.363 5.364 1.00 79.62 77 SER A N 1
ATOM 630 C CA . SER A 1 77 ? 6.713 0.283 3.973 1.00 79.62 77 SER A CA 1
ATOM 631 C C . SER A 1 77 ? 7.550 -0.968 3.757 1.00 79.62 77 SER A C 1
ATOM 633 O O . SER A 1 77 ? 8.307 -1.369 4.638 1.00 79.62 77 SER A O 1
ATOM 635 N N . ALA A 1 78 ? 7.397 -1.589 2.592 1.00 81.12 78 ALA A N 1
ATOM 636 C CA . ALA A 1 78 ? 8.181 -2.741 2.184 1.00 81.12 78 ALA A CA 1
ATOM 637 C C . ALA A 1 78 ? 8.947 -2.386 0.907 1.00 81.12 78 ALA A C 1
ATOM 639 O O . ALA A 1 78 ? 8.337 -1.976 -0.081 1.00 81.12 78 ALA A O 1
ATOM 640 N N . SER A 1 79 ? 10.266 -2.548 0.939 1.00 76.94 79 SER A N 1
ATOM 641 C CA . SER A 1 79 ? 11.175 -2.246 -0.167 1.00 76.94 79 SER A CA 1
ATOM 642 C C . SER A 1 79 ? 12.035 -3.465 -0.473 1.00 76.94 79 SER A C 1
ATOM 644 O O . SER A 1 79 ? 12.415 -4.208 0.429 1.00 76.94 79 SER A O 1
ATOM 646 N N . THR A 1 80 ? 12.361 -3.675 -1.741 1.00 76.06 80 THR A N 1
ATOM 647 C CA . THR A 1 80 ? 13.255 -4.751 -2.181 1.00 76.06 80 THR A CA 1
ATOM 648 C C . THR A 1 80 ? 14.595 -4.181 -2.614 1.00 76.06 80 THR A C 1
ATOM 650 O O . THR A 1 80 ? 14.644 -3.105 -3.205 1.00 76.06 80 THR A O 1
ATOM 653 N N . LEU A 1 81 ? 15.675 -4.915 -2.352 1.00 69.00 81 LEU A N 1
ATOM 654 C CA . LEU A 1 81 ? 16.990 -4.609 -2.915 1.00 69.00 81 LEU A CA 1
ATOM 655 C C . LEU A 1 81 ? 17.055 -5.179 -4.336 1.00 69.00 81 LEU A C 1
ATOM 657 O O . LEU A 1 81 ? 16.903 -6.390 -4.531 1.00 69.00 81 LEU A O 1
ATOM 661 N N . ASP A 1 82 ? 17.247 -4.313 -5.325 1.00 64.50 82 ASP A N 1
ATOM 662 C CA . ASP A 1 82 ? 17.664 -4.734 -6.657 1.00 64.50 82 ASP A CA 1
ATOM 663 C C . ASP A 1 82 ? 19.194 -4.913 -6.695 1.00 64.50 82 ASP A C 1
ATOM 665 O O . ASP A 1 82 ? 19.915 -4.583 -5.754 1.00 64.50 82 ASP A O 1
ATOM 669 N N . GLU A 1 83 ? 19.710 -5.500 -7.772 1.00 54.31 83 GLU A N 1
ATOM 670 C CA . GLU A 1 83 ? 21.159 -5.615 -7.998 1.00 54.31 83 GLU A CA 1
ATOM 671 C C . GLU A 1 83 ? 21.826 -4.265 -8.325 1.00 54.31 83 GLU A C 1
ATOM 673 O O . GLU A 1 83 ? 23.035 -4.206 -8.549 1.00 54.31 83 GLU A O 1
ATOM 678 N N . ALA A 1 84 ? 21.062 -3.171 -8.339 1.00 53.28 84 ALA A N 1
ATOM 679 C CA . ALA A 1 84 ? 21.560 -1.835 -8.580 1.00 53.28 84 ALA A CA 1
ATOM 680 C C . ALA A 1 84 ? 21.693 -1.087 -7.248 1.00 53.28 84 ALA A C 1
ATOM 682 O O . ALA A 1 84 ? 20.971 -0.144 -6.941 1.00 53.28 84 ALA A O 1
ATOM 683 N N . GLU A 1 85 ? 22.790 -1.374 -6.548 1.00 54.75 85 GLU A N 1
ATOM 684 C CA . GLU A 1 85 ? 23.422 -0.469 -5.572 1.00 54.75 85 GLU A CA 1
ATOM 685 C C . GLU A 1 85 ? 23.772 0.931 -6.143 1.00 54.75 85 GLU A C 1
ATOM 687 O O . GLU A 1 85 ? 24.463 1.732 -5.516 1.00 54.75 85 GLU A O 1
ATOM 692 N N . TYR A 1 86 ? 23.293 1.282 -7.333 1.00 46.41 86 TYR A N 1
ATOM 693 C CA . TYR A 1 86 ? 23.412 2.604 -7.908 1.00 46.41 86 TYR A CA 1
ATOM 694 C C . TYR A 1 86 ? 22.130 3.374 -7.643 1.00 46.41 86 TYR A C 1
ATOM 696 O O . TYR A 1 86 ? 21.335 3.669 -8.537 1.00 46.41 86 TYR A O 1
ATOM 704 N N . LEU A 1 87 ? 22.028 3.802 -6.381 1.00 39.19 87 LEU A N 1
ATOM 705 C CA . LEU A 1 87 ? 21.737 5.195 -6.064 1.00 39.19 87 LEU A CA 1
ATOM 706 C C . LEU A 1 87 ? 21.950 6.050 -7.306 1.00 39.19 87 LEU A C 1
ATOM 708 O O . LEU A 1 87 ? 23.070 6.150 -7.811 1.00 39.19 87 LEU A O 1
ATOM 712 N N . TRP A 1 88 ? 20.853 6.613 -7.790 1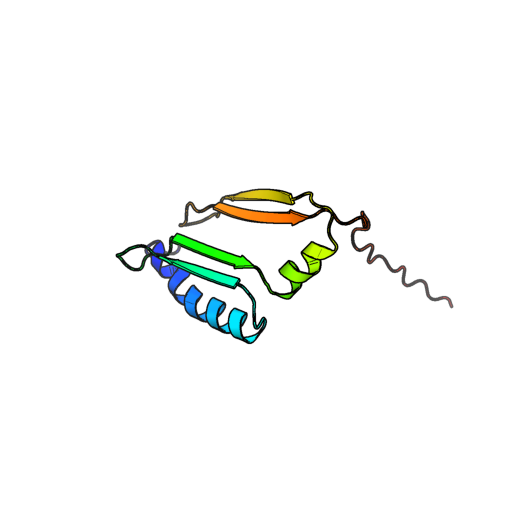.00 35.56 88 TRP A N 1
ATOM 713 C CA . TRP A 1 88 ? 20.767 7.587 -8.858 1.00 35.56 88 TRP A CA 1
ATOM 714 C C . TRP A 1 88 ? 21.837 8.675 -8.651 1.00 35.56 88 TRP A C 1
ATOM 716 O O . TRP A 1 88 ? 21.579 9.736 -8.084 1.00 35.56 88 TRP A O 1
ATOM 726 N N . LYS A 1 89 ? 23.072 8.421 -9.103 1.00 33.56 89 LYS A N 1
ATOM 727 C CA . LYS A 1 89 ? 24.149 9.401 -9.218 1.00 33.56 89 LYS A CA 1
ATOM 728 C C . LYS A 1 89 ? 23.761 10.319 -10.376 1.00 33.56 89 LYS A C 1
ATOM 730 O O . LYS A 1 89 ? 24.395 10.352 -11.423 1.00 33.56 89 LYS A O 1
ATOM 735 N N . LEU A 1 90 ? 22.715 11.119 -10.177 1.00 40.03 90 LEU A N 1
ATOM 736 C CA . LEU A 1 90 ? 22.552 12.391 -10.866 1.00 40.03 90 LEU A CA 1
ATOM 737 C C . LEU A 1 90 ? 23.507 13.407 -10.229 1.00 40.03 90 LEU A C 1
ATOM 739 O O . LEU A 1 90 ? 23.112 14.430 -9.689 1.00 40.03 90 LEU A O 1
ATOM 743 N N . GLN A 1 91 ? 24.799 13.125 -10.351 1.00 41.62 91 GLN A N 1
ATOM 744 C CA . GLN A 1 91 ? 25.751 14.158 -10.714 1.00 41.62 91 GLN A CA 1
ATOM 745 C C . GLN A 1 91 ? 26.236 13.800 -12.113 1.00 41.62 91 GLN A C 1
ATOM 747 O O . GLN A 1 91 ? 27.332 13.281 -12.304 1.00 41.62 91 GLN A O 1
ATOM 752 N N . LYS A 1 92 ? 25.390 14.064 -13.117 1.00 35.12 92 LYS A N 1
ATOM 753 C CA . LYS A 1 92 ? 25.937 14.349 -14.439 1.00 35.12 92 LYS A CA 1
ATOM 754 C C . LYS A 1 92 ? 26.627 15.700 -14.327 1.00 35.12 92 LYS A C 1
ATOM 756 O O . LYS A 1 92 ? 25.989 16.747 -14.292 1.00 35.12 92 LYS A O 1
ATOM 761 N N . GLU A 1 93 ? 27.941 15.619 -14.192 1.00 45.56 93 GLU A N 1
ATOM 762 C CA . GLU A 1 93 ? 28.906 16.669 -14.463 1.00 45.56 93 GLU A CA 1
ATOM 763 C C . GLU A 1 93 ? 28.548 17.315 -15.814 1.00 45.56 93 GLU A C 1
ATOM 765 O O . GLU A 1 93 ? 28.832 16.768 -16.875 1.00 45.56 93 GLU A O 1
ATOM 770 N N . GLN A 1 94 ? 27.887 18.475 -15.792 1.00 39.78 94 GLN A N 1
ATOM 771 C CA . GLN A 1 94 ? 27.864 19.377 -16.944 1.00 39.78 94 GLN A CA 1
ATOM 772 C C . GLN A 1 94 ? 29.206 20.112 -16.966 1.00 39.78 94 GLN A C 1
ATOM 774 O O . GLN A 1 94 ? 29.302 21.295 -16.657 1.00 39.78 94 GLN A O 1
ATOM 779 N N . LYS A 1 95 ? 30.266 19.385 -17.321 1.00 45.16 95 LYS A N 1
ATOM 780 C CA . LYS A 1 95 ? 31.369 19.996 -18.052 1.00 45.16 95 LYS A CA 1
ATOM 781 C C . LYS A 1 95 ? 30.975 19.952 -19.516 1.00 45.16 95 LYS A C 1
ATOM 783 O O . LYS A 1 95 ? 30.972 18.883 -20.117 1.00 45.16 95 LYS A O 1
ATOM 788 N N . HIS A 1 96 ? 30.696 21.116 -20.088 1.00 35.78 96 HIS A N 1
ATOM 789 C CA . HIS A 1 96 ? 30.952 21.308 -21.505 1.00 35.78 96 HIS A CA 1
ATOM 790 C C . HIS A 1 96 ? 32.045 22.365 -21.692 1.00 35.78 96 HIS A C 1
ATOM 792 O O . HIS A 1 96 ? 32.054 23.363 -20.970 1.00 35.78 96 HIS A O 1
ATOM 798 N N . PRO A 1 97 ? 32.987 22.116 -22.616 1.00 43.97 97 PRO A N 1
ATOM 799 C CA . PRO A 1 97 ? 34.144 22.956 -22.854 1.00 43.97 97 PRO A CA 1
ATOM 800 C C . PRO A 1 97 ? 33.780 24.127 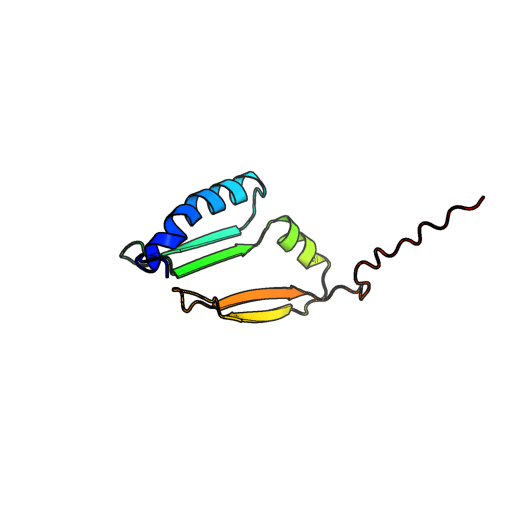-23.771 1.00 43.97 97 PRO A C 1
ATOM 802 O O . PRO A 1 97 ? 33.104 23.928 -24.784 1.00 43.97 97 PRO A O 1
ATOM 805 N N . LYS A 1 98 ? 34.272 25.317 -23.429 1.00 41.12 98 LYS A N 1
ATOM 806 C CA . LYS A 1 98 ? 35.030 26.251 -24.278 1.00 41.12 98 LYS A CA 1
ATOM 807 C C . LYS A 1 98 ? 35.469 27.436 -23.428 1.00 41.12 98 LYS A C 1
ATOM 809 O O . LYS A 1 98 ? 34.608 27.968 -22.698 1.00 41.12 98 LYS A O 1
#

Solvent-accessible surface area (backbone atoms only — not comparable to full-atom values): 6447 Å² total; per-residue (Å²): 131,86,91,69,65,64,60,63,75,58,68,59,47,67,59,54,52,54,51,48,49,67,77,38,66,84,34,53,73,50,77,47,59,50,98,86,71,35,77,72,51,72,49,79,46,48,38,71,58,61,60,49,50,79,74,36,50,100,47,77,47,75,49,75,44,76,44,75,80,85,44,91,46,71,49,74,48,76,49,60,58,55,98,64,87,64,69,83,72,82,69,76,75,84,77,76,93,132

Radius of gyration: 19.07 Å; Cα contacts (8 Å, |Δi|>4): 94; chains: 1; bounding box: 53×38×42 Å

Foldseek 3Di:
DDDDDPQPVCPCVVVVQVVLCVVQPPWDWDWDADPVRGGDDIDTGGPVNVVVVVQFDPDWDWDWDQDDDPDRDIDIDIDTDHPPPDDPPPPPPPDDDD

Organism: Solanum commersonii (NCBI:txid4109)

pLDDT: mean 74.17, std 18.13, range [33.56, 96.12]

Secondary structure (DSSP, 8-state):
-----GGGGGGGHHHHHHHHHHHSTT-EEEEEE-TTS-EEEEEEE-HHHHHHHTTS-S-EEEEEEEPPTT---EEEEEEE--S---------------

Nearest PDB structures (foldseek):
  1x5o-assembly1_A  TM=3.550E-01  e=3.452E+00  Homo sapiens